Protein AF-A0A969LQN0-F1 (afdb_monomer_lite)

Structure (mmCIF, N/CA/C/O backbone):
data_AF-A0A969LQN0-F1
#
_entry.id   AF-A0A969LQN0-F1
#
loop_
_atom_site.group_PDB
_atom_site.id
_atom_site.type_symbol
_atom_site.label_atom_id
_atom_site.label_alt_id
_atom_site.label_comp_id
_atom_site.label_asym_id
_atom_site.label_entity_id
_atom_site.label_seq_id
_atom_site.pdbx_PDB_ins_code
_atom_site.Cartn_x
_atom_site.Cartn_y
_atom_site.Cartn_z
_atom_site.occupancy
_atom_site.B_iso_or_equiv
_atom_site.auth_seq_id
_atom_site.auth_comp_id
_atom_site.auth_asym_id
_atom_site.auth_atom_id
_atom_site.pdbx_PDB_model_num
ATOM 1 N N . MET A 1 1 ? 42.843 22.996 -50.718 1.00 43.50 1 MET A N 1
ATOM 2 C CA . MET A 1 1 ? 41.537 23.282 -50.098 1.00 43.50 1 MET A CA 1
ATOM 3 C C . MET A 1 1 ? 40.917 21.944 -49.760 1.00 43.50 1 MET A C 1
ATOM 5 O O . MET A 1 1 ? 40.829 21.118 -50.654 1.00 43.50 1 MET A O 1
ATOM 9 N N . GLY A 1 2 ? 40.689 21.675 -48.475 1.00 46.66 2 GLY A N 1
ATOM 10 C CA . GLY A 1 2 ? 40.156 20.401 -48.004 1.00 46.66 2 GLY A CA 1
ATOM 11 C C . GLY A 1 2 ? 38.642 20.480 -47.903 1.00 46.66 2 GLY A C 1
ATOM 12 O O . GLY A 1 2 ? 38.128 21.297 -47.141 1.00 46.66 2 GLY A O 1
ATOM 13 N N . ASP A 1 3 ? 37.957 19.626 -48.649 1.00 50.22 3 ASP A N 1
ATOM 14 C CA . ASP A 1 3 ? 36.510 19.493 -48.587 1.00 50.22 3 ASP A CA 1
ATOM 15 C C . ASP A 1 3 ? 36.221 18.479 -47.479 1.00 50.22 3 ASP A C 1
ATOM 17 O O . ASP A 1 3 ? 36.260 17.263 -47.674 1.00 50.22 3 ASP A O 1
ATOM 21 N N . GLY A 1 4 ? 36.071 19.001 -46.261 1.00 50.38 4 GLY A N 1
ATOM 22 C CA . GLY A 1 4 ? 35.753 18.231 -45.067 1.00 50.38 4 GLY A CA 1
ATOM 23 C C . GLY A 1 4 ? 34.365 17.613 -45.181 1.00 50.38 4 GLY A C 1
ATOM 24 O O . GLY A 1 4 ? 33.382 18.196 -44.732 1.00 50.38 4 GLY A O 1
ATOM 25 N N . ILE A 1 5 ? 34.300 16.425 -45.776 1.00 50.03 5 ILE A N 1
ATOM 26 C CA . ILE A 1 5 ? 33.173 15.502 -45.674 1.00 50.03 5 ILE A CA 1
ATOM 27 C C . ILE A 1 5 ? 33.062 15.031 -44.220 1.00 50.03 5 ILE A C 1
ATOM 29 O O . ILE A 1 5 ? 33.599 13.999 -43.826 1.00 50.03 5 ILE A O 1
ATOM 33 N N . PHE A 1 6 ? 32.374 15.810 -43.391 1.00 49.56 6 PHE A N 1
ATOM 34 C CA . PHE A 1 6 ? 31.797 15.268 -42.171 1.00 49.56 6 PHE A CA 1
ATOM 35 C C . PHE A 1 6 ? 30.769 14.222 -42.608 1.00 49.56 6 PHE A C 1
ATOM 37 O O . PHE A 1 6 ? 29.679 14.568 -43.055 1.00 49.56 6 PHE A O 1
ATOM 44 N N . SER A 1 7 ? 31.130 12.938 -42.552 1.00 49.25 7 SER A N 1
ATOM 45 C CA . SER A 1 7 ? 30.125 11.884 -42.594 1.00 49.25 7 SER A CA 1
ATOM 46 C C . SER A 1 7 ? 29.319 12.015 -41.307 1.00 49.25 7 SER A C 1
ATOM 48 O O . SER A 1 7 ? 29.825 11.692 -40.229 1.00 49.25 7 SER A O 1
ATOM 50 N N . GLU A 1 8 ? 28.098 12.535 -41.390 1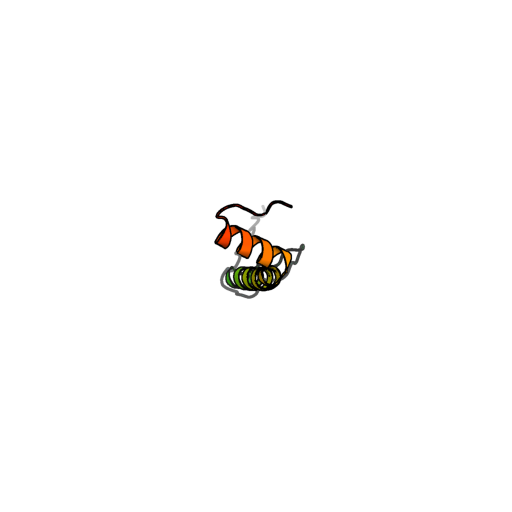.00 59.62 8 GLU A N 1
ATOM 51 C CA . GLU A 1 8 ? 27.169 12.404 -40.276 1.00 59.62 8 GLU A CA 1
ATOM 52 C C . GLU A 1 8 ? 26.992 10.902 -40.005 1.00 59.62 8 GLU A C 1
ATOM 54 O O . GLU A 1 8 ? 26.702 10.150 -40.942 1.00 59.62 8 GLU A O 1
ATOM 59 N N . PRO A 1 9 ? 27.219 10.416 -38.773 1.00 54.94 9 PRO A N 1
ATOM 60 C CA . PRO A 1 9 ? 26.894 9.040 -38.451 1.00 54.94 9 PRO A CA 1
ATOM 61 C C . PRO A 1 9 ? 25.372 8.910 -38.524 1.00 54.94 9 PRO A C 1
ATOM 63 O O . PRO A 1 9 ? 24.649 9.395 -37.655 1.00 54.94 9 PRO A O 1
ATOM 66 N N . THR A 1 10 ? 24.870 8.275 -39.581 1.00 54.31 10 THR A N 1
ATOM 67 C CA . THR A 1 10 ? 23.470 7.869 -39.656 1.00 54.31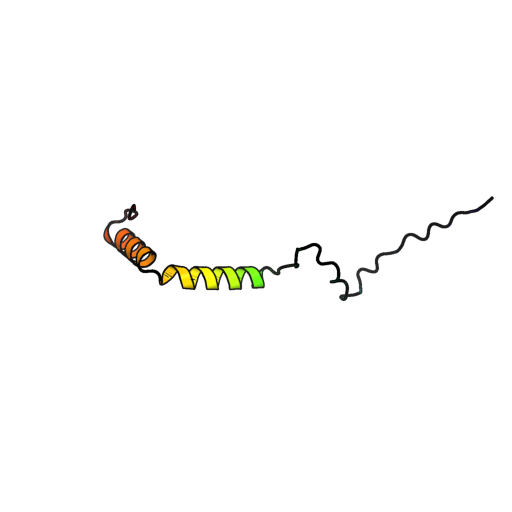 10 THR A CA 1
ATOM 68 C C . THR A 1 10 ? 23.244 6.830 -38.566 1.00 54.31 10 THR A C 1
ATOM 70 O O . THR A 1 10 ? 23.763 5.717 -38.654 1.00 54.31 10 THR A O 1
ATOM 73 N N . ILE A 1 11 ? 22.514 7.206 -37.516 1.00 55.12 11 ILE A N 1
ATOM 74 C CA . ILE A 1 11 ? 22.054 6.264 -36.498 1.00 55.12 11 ILE A CA 1
ATOM 75 C C . ILE A 1 11 ? 21.057 5.337 -37.190 1.00 55.12 11 ILE A C 1
ATOM 77 O O . ILE A 1 11 ? 19.945 5.740 -37.529 1.00 55.12 11 ILE A O 1
ATOM 81 N N . ASP A 1 12 ? 21.488 4.108 -37.446 1.00 54.16 12 ASP A N 1
ATOM 82 C CA . ASP A 1 12 ? 20.635 3.049 -37.958 1.00 54.16 12 ASP A CA 1
ATOM 83 C C . ASP A 1 12 ? 19.678 2.603 -36.844 1.00 54.16 12 ASP A C 1
ATOM 85 O O . ASP A 1 12 ? 20.044 1.841 -35.949 1.00 54.16 12 ASP A O 1
ATOM 89 N N . LEU A 1 13 ? 18.449 3.124 -36.885 1.00 55.69 13 LEU A N 1
ATOM 90 C CA . LEU A 1 13 ? 17.367 2.778 -35.958 1.00 55.69 13 LEU A CA 1
ATOM 91 C C . LEU A 1 13 ? 16.812 1.355 -36.183 1.00 55.69 13 LEU A C 1
ATOM 93 O O . LEU A 1 13 ? 15.804 1.009 -35.571 1.00 55.69 13 LEU A O 1
ATOM 97 N N . THR A 1 14 ? 17.411 0.536 -37.058 1.00 53.91 14 THR A N 1
ATOM 98 C CA . THR A 1 14 ? 16.892 -0.803 -37.397 1.00 53.91 14 THR A CA 1
ATOM 99 C C . THR A 1 14 ? 17.539 -1.961 -36.634 1.00 53.91 14 THR A C 1
ATOM 101 O O . THR A 1 14 ? 17.100 -3.098 -36.790 1.00 53.91 14 THR A O 1
ATOM 104 N N . ASN A 1 15 ? 18.512 -1.699 -35.755 1.00 47.25 15 ASN A N 1
ATOM 105 C CA . ASN A 1 15 ? 19.122 -2.740 -34.926 1.00 47.25 15 ASN A CA 1
ATOM 106 C C . ASN A 1 15 ? 18.539 -2.707 -33.506 1.00 47.25 15 ASN A C 1
ATOM 108 O O . ASN A 1 15 ? 18.819 -1.792 -32.734 1.00 47.25 15 ASN A O 1
ATOM 112 N N . GLU A 1 16 ? 17.770 -3.739 -3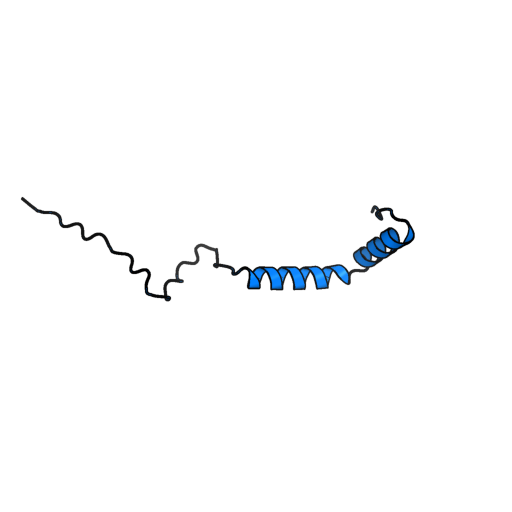3.150 1.00 58.84 16 GLU A N 1
ATOM 113 C CA . GLU A 1 16 ? 17.199 -3.981 -31.811 1.00 58.84 16 GLU A CA 1
ATOM 114 C C . GLU A 1 16 ? 18.253 -4.251 -30.704 1.00 58.84 16 GLU A C 1
ATOM 116 O O . GLU A 1 16 ? 17.897 -4.667 -29.607 1.00 58.84 16 GLU A O 1
ATOM 121 N N . ASP A 1 17 ? 19.539 -3.964 -30.935 1.00 57.34 17 ASP A N 1
ATOM 122 C CA . ASP A 1 17 ? 20.658 -4.329 -30.052 1.00 57.34 17 ASP A CA 1
ATOM 123 C C . ASP A 1 17 ? 21.505 -3.120 -29.605 1.00 57.34 17 ASP A C 1
ATOM 125 O O . ASP A 1 17 ? 22.736 -3.133 -29.657 1.00 57.34 17 ASP A O 1
ATOM 129 N N . VAL A 1 18 ? 20.865 -2.056 -29.108 1.00 50.53 18 VAL A N 1
ATOM 130 C CA . VAL A 1 18 ? 21.569 -1.014 -28.336 1.00 50.53 18 VAL A CA 1
ATOM 131 C C . VAL A 1 18 ? 20.918 -0.851 -26.970 1.00 50.53 18 VAL A C 1
ATOM 133 O O . VAL A 1 18 ? 20.165 0.084 -26.710 1.00 50.53 18 VAL A O 1
ATOM 136 N N . ILE A 1 19 ? 21.267 -1.753 -26.056 1.00 56.31 19 ILE A N 1
ATOM 137 C CA . ILE A 1 19 ? 21.162 -1.491 -24.620 1.00 56.31 19 ILE A CA 1
ATOM 138 C C . ILE A 1 19 ? 22.528 -1.755 -23.999 1.00 56.31 19 ILE A C 1
ATOM 140 O O . ILE A 1 19 ? 22.793 -2.829 -23.475 1.00 56.31 19 ILE A O 1
ATOM 144 N N . MET A 1 20 ? 23.432 -0.778 -24.080 1.00 56.81 20 MET A N 1
ATOM 145 C CA . MET A 1 20 ? 24.622 -0.788 -23.232 1.00 56.81 20 MET A CA 1
ATOM 146 C C . MET A 1 20 ? 25.118 0.634 -22.975 1.00 56.81 20 MET A C 1
ATOM 148 O O . MET A 1 20 ? 25.900 1.175 -23.749 1.00 56.81 20 MET A O 1
ATOM 152 N N . GLN A 1 21 ? 24.643 1.219 -21.871 1.00 48.44 21 GLN A N 1
ATOM 153 C CA . GLN A 1 21 ? 25.348 2.193 -21.026 1.00 48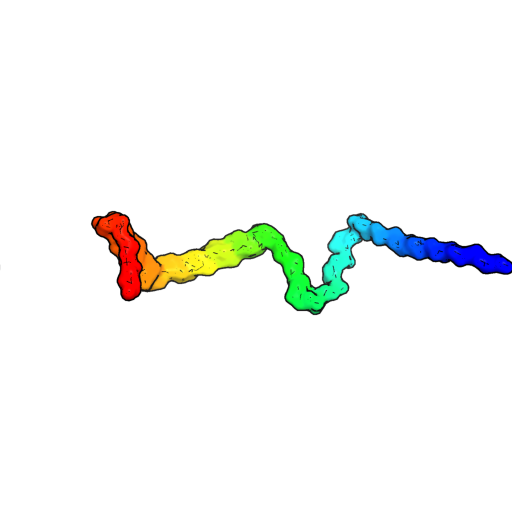.44 21 GLN A CA 1
ATOM 154 C C . GLN A 1 21 ? 24.472 2.491 -19.796 1.00 48.44 21 GLN A C 1
ATOM 156 O O . GLN A 1 21 ? 23.685 3.433 -19.780 1.00 48.44 21 GLN A O 1
ATOM 161 N N . SER A 1 22 ? 24.581 1.671 -18.743 1.00 50.50 22 SER A N 1
ATOM 162 C CA . SER A 1 22 ? 23.924 1.943 -17.461 1.00 50.50 22 SER A CA 1
ATOM 163 C C . SER A 1 22 ? 24.706 3.008 -16.688 1.00 50.50 22 SER A C 1
ATOM 165 O O . SER A 1 22 ? 25.405 2.724 -15.713 1.00 50.50 22 SER A O 1
ATOM 167 N N . THR A 1 23 ? 24.537 4.268 -17.071 1.00 43.97 23 THR A N 1
ATOM 168 C CA . THR A 1 23 ? 24.532 5.354 -16.088 1.00 43.97 23 THR A CA 1
ATOM 169 C C . THR A 1 23 ? 23.228 5.251 -15.286 1.00 43.97 23 THR A C 1
ATOM 171 O O . THR A 1 23 ? 22.307 6.031 -15.474 1.00 43.97 23 THR A O 1
ATOM 174 N N . GLY A 1 24 ? 23.128 4.219 -14.441 1.00 60.00 24 GLY A N 1
ATOM 175 C CA . GLY A 1 24 ? 22.167 4.099 -13.339 1.00 60.00 24 GLY A CA 1
ATOM 176 C C . GLY A 1 24 ? 20.663 4.047 -13.639 1.00 60.00 24 GLY A C 1
ATOM 177 O O . GLY A 1 24 ? 19.900 4.183 -12.688 1.00 60.00 24 GLY A O 1
ATOM 178 N N . THR A 1 25 ? 20.204 3.865 -14.879 1.00 61.75 25 THR A N 1
ATOM 179 C CA . THR A 1 25 ? 18.768 3.710 -15.169 1.00 61.75 25 THR A CA 1
ATOM 180 C C . THR A 1 25 ? 18.519 2.635 -16.224 1.00 61.75 25 THR A C 1
ATOM 182 O O . THR A 1 25 ? 19.023 2.698 -17.341 1.00 61.75 25 THR A O 1
ATOM 185 N N . GLU A 1 26 ? 17.743 1.620 -15.847 1.00 77.56 26 GLU A N 1
ATOM 186 C CA . GLU A 1 26 ? 17.218 0.607 -16.765 1.00 77.56 26 GLU A CA 1
ATOM 187 C C . GLU A 1 26 ? 15.894 1.100 -17.359 1.00 77.56 26 GLU A C 1
ATOM 189 O O . GLU A 1 26 ? 15.105 1.763 -16.680 1.00 77.56 26 GLU A O 1
ATOM 194 N N . ILE A 1 27 ? 15.642 0.784 -18.630 1.00 79.69 27 ILE A N 1
ATOM 195 C CA . ILE A 1 27 ? 14.361 1.086 -19.272 1.00 79.69 27 ILE A CA 1
ATOM 196 C C . ILE A 1 27 ? 13.334 0.082 -18.747 1.00 79.69 27 ILE A C 1
ATOM 198 O O . ILE A 1 27 ? 13.404 -1.111 -19.036 1.00 79.69 27 ILE A O 1
ATOM 202 N N . VAL A 1 28 ? 12.383 0.575 -17.957 1.00 83.94 28 VAL A N 1
ATOM 203 C CA . VAL A 1 28 ? 11.320 -0.233 -17.357 1.00 83.94 28 VAL A CA 1
ATOM 204 C C . VAL A 1 28 ? 10.068 -0.163 -18.231 1.00 83.94 28 VAL A C 1
ATOM 206 O O . VAL A 1 28 ? 9.614 0.924 -18.583 1.00 83.94 28 VAL A O 1
ATOM 209 N N . THR A 1 29 ? 9.491 -1.317 -18.570 1.00 89.81 29 THR A N 1
ATOM 210 C CA . THR A 1 29 ? 8.210 -1.395 -19.290 1.00 89.81 29 THR A CA 1
ATOM 211 C C . THR A 1 29 ? 7.023 -1.180 -18.346 1.00 89.81 29 THR A C 1
ATOM 213 O O . THR A 1 29 ? 7.110 -1.467 -17.152 1.00 89.81 29 THR A O 1
ATOM 216 N N . GLU A 1 30 ? 5.883 -0.725 -18.871 1.00 89.50 30 GLU A N 1
ATOM 217 C CA . GLU A 1 30 ? 4.652 -0.538 -18.081 1.00 89.50 30 GLU A CA 1
ATOM 218 C C . GLU A 1 30 ? 4.235 -1.831 -17.358 1.00 89.50 30 GLU A C 1
ATOM 220 O O . GLU A 1 30 ? 4.036 -1.832 -16.144 1.00 89.50 30 GLU A O 1
ATOM 225 N N . ASP A 1 31 ? 4.257 -2.963 -18.070 1.00 89.88 31 ASP A N 1
ATOM 226 C CA . ASP A 1 31 ? 3.981 -4.292 -17.513 1.00 89.88 31 ASP A CA 1
ATOM 227 C C . ASP A 1 31 ? 4.861 -4.643 -16.306 1.00 89.88 31 ASP A C 1
ATOM 229 O O . ASP A 1 31 ? 4.429 -5.353 -15.389 1.00 89.88 31 ASP A O 1
ATOM 233 N N . HIS A 1 32 ? 6.119 -4.194 -16.305 1.00 88.56 32 HIS A N 1
ATOM 234 C CA . HIS A 1 32 ? 7.024 -4.419 -15.186 1.00 88.56 32 HIS A CA 1
ATOM 235 C C . HIS A 1 32 ? 6.585 -3.610 -13.961 1.00 88.56 32 HIS A C 1
ATOM 237 O O . HIS A 1 32 ? 6.497 -4.166 -12.863 1.00 88.56 32 HIS A O 1
ATOM 243 N N . VAL A 1 33 ? 6.230 -2.336 -14.148 1.00 92.19 33 VAL A N 1
ATOM 244 C CA . VAL A 1 33 ? 5.717 -1.475 -13.070 1.00 92.19 33 VAL A CA 1
ATOM 245 C C . VAL A 1 33 ? 4.411 -2.033 -12.507 1.00 92.19 33 VAL A C 1
ATOM 247 O O . VAL A 1 33 ? 4.305 -2.216 -11.294 1.00 92.19 33 VAL A O 1
ATOM 250 N N . THR A 1 34 ? 3.461 -2.428 -13.358 1.00 95.12 34 THR A N 1
ATOM 251 C CA . THR A 1 34 ? 2.175 -2.996 -12.917 1.00 95.12 34 THR A CA 1
ATOM 252 C C . THR A 1 34 ? 2.359 -4.253 -12.057 1.00 95.12 34 THR A C 1
ATOM 254 O O . THR A 1 34 ? 1.661 -4.451 -11.055 1.00 95.12 34 THR A O 1
ATOM 257 N N . LYS A 1 35 ? 3.325 -5.117 -12.399 1.00 96.00 35 LYS A N 1
ATOM 258 C CA . LYS A 1 35 ? 3.654 -6.302 -11.586 1.00 96.00 35 LYS A CA 1
ATOM 259 C C . LYS A 1 35 ? 4.184 -5.912 -10.206 1.00 96.00 35 LYS A C 1
ATOM 261 O O . LYS A 1 35 ? 3.784 -6.530 -9.213 1.00 96.00 35 LYS A O 1
ATOM 266 N N . LEU A 1 36 ? 5.048 -4.900 -10.137 1.00 95.75 36 LEU A N 1
ATOM 267 C CA . LEU A 1 36 ? 5.600 -4.396 -8.878 1.00 95.75 36 LEU A CA 1
ATOM 268 C C . LEU A 1 36 ? 4.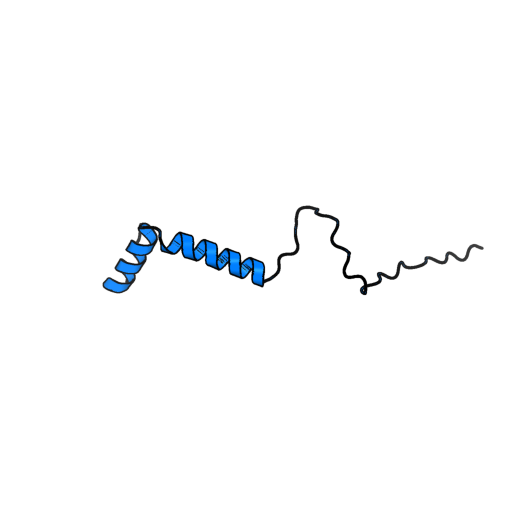520 -3.769 -7.994 1.00 95.75 36 LEU A C 1
ATOM 270 O O . LEU A 1 36 ? 4.428 -4.111 -6.813 1.00 95.75 36 LEU A O 1
ATOM 274 N N . GLU A 1 37 ? 3.664 -2.920 -8.561 1.00 96.81 37 GLU A N 1
ATOM 275 C CA . GLU A 1 37 ? 2.546 -2.293 -7.850 1.00 96.81 37 GLU A CA 1
ATOM 276 C C . GLU A 1 37 ? 1.615 -3.344 -7.250 1.00 96.81 37 GLU A C 1
ATOM 278 O O . GLU A 1 37 ? 1.308 -3.307 -6.055 1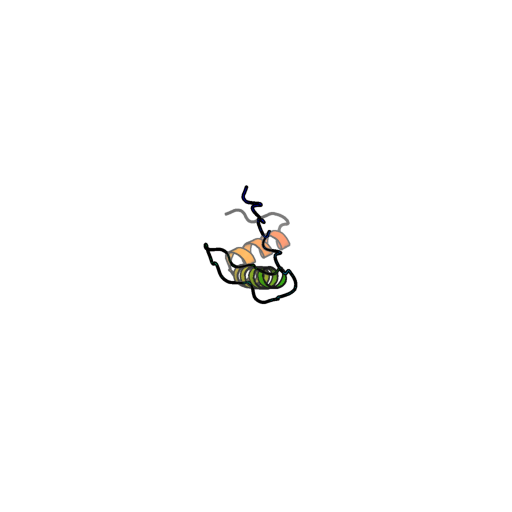.00 96.81 37 GLU A O 1
ATOM 283 N N . ARG A 1 38 ? 1.230 -4.347 -8.049 1.00 97.31 38 ARG A N 1
ATOM 284 C CA . ARG A 1 38 ? 0.389 -5.449 -7.578 1.00 97.31 38 ARG A CA 1
ATOM 285 C C . ARG A 1 38 ? 1.052 -6.214 -6.435 1.00 97.31 38 ARG A C 1
ATOM 287 O O . ARG A 1 38 ? 0.380 -6.550 -5.459 1.00 97.31 38 ARG A O 1
ATOM 294 N N . ALA A 1 39 ? 2.347 -6.508 -6.539 1.00 97.56 39 ALA A N 1
ATOM 295 C CA . ALA A 1 39 ? 3.078 -7.225 -5.497 1.00 97.56 39 ALA A CA 1
ATOM 296 C C . ALA A 1 39 ? 3.154 -6.415 -4.191 1.00 97.56 39 ALA A C 1
ATOM 298 O O . ALA A 1 39 ? 2.869 -6.949 -3.114 1.00 97.56 39 ALA A O 1
ATOM 299 N N . ALA A 1 40 ? 3.479 -5.124 -4.282 1.00 97.06 40 ALA A N 1
ATOM 300 C CA . ALA A 1 40 ? 3.542 -4.223 -3.136 1.00 97.06 40 ALA A CA 1
ATOM 301 C C . ALA A 1 40 ? 2.167 -4.054 -2.472 1.00 97.06 40 ALA A C 1
ATOM 303 O O . ALA A 1 40 ? 2.044 -4.190 -1.251 1.00 97.06 40 ALA A O 1
ATOM 304 N N . PHE A 1 41 ? 1.117 -3.853 -3.270 1.00 96.81 41 PHE A N 1
ATOM 305 C CA . PHE A 1 41 ? -0.256 -3.746 -2.786 1.00 96.81 41 PHE A CA 1
ATOM 306 C C . PHE A 1 41 ? -0.706 -5.019 -2.053 1.00 96.81 41 PHE A C 1
ATOM 308 O O . PHE A 1 41 ? -1.171 -4.952 -0.914 1.00 96.81 41 PHE A O 1
ATOM 315 N N . MET A 1 42 ? -0.492 -6.196 -2.655 1.00 96.88 42 MET A N 1
ATOM 316 C CA . MET A 1 42 ? -0.850 -7.489 -2.052 1.00 96.88 42 MET A CA 1
ATOM 317 C C . MET A 1 42 ? -0.075 -7.795 -0.767 1.00 96.88 42 MET A C 1
ATOM 319 O O . MET A 1 42 ? -0.552 -8.557 0.077 1.00 96.88 42 MET A O 1
ATOM 323 N N . LYS A 1 43 ? 1.121 -7.224 -0.606 1.00 96.81 43 LYS A N 1
ATOM 324 C CA . LYS A 1 43 ? 1.874 -7.294 0.647 1.00 96.81 43 LYS A CA 1
ATOM 325 C C . LYS A 1 43 ? 1.246 -6.401 1.720 1.00 96.81 43 LYS A C 1
ATOM 327 O O . LYS A 1 43 ? 1.065 -6.853 2.847 1.00 96.81 43 LYS A O 1
ATOM 332 N N . LEU A 1 44 ? 0.895 -5.161 1.378 1.00 96.38 44 LEU A N 1
ATOM 333 C CA . LEU A 1 44 ? 0.348 -4.183 2.325 1.00 96.38 44 LEU A CA 1
ATOM 334 C C . LEU A 1 44 ? -1.055 -4.546 2.820 1.00 96.38 44 LEU A C 1
ATOM 336 O O . LEU A 1 44 ? -1.324 -4.415 4.014 1.00 96.38 44 LEU A O 1
ATOM 340 N N . VAL A 1 45 ? -1.922 -5.061 1.942 1.00 95.31 45 VAL A N 1
ATOM 341 C CA . VAL A 1 45 ? -3.314 -5.398 2.297 1.00 95.31 45 VAL A CA 1
ATOM 342 C C . VAL A 1 45 ? -3.415 -6.455 3.404 1.00 95.31 45 VAL A C 1
ATOM 344 O O . VAL A 1 45 ? -4.394 -6.492 4.137 1.00 95.31 45 VAL A O 1
ATOM 347 N N . LYS A 1 46 ? -2.383 -7.290 3.569 1.00 94.69 46 LYS A N 1
ATOM 348 C CA . LYS A 1 46 ? -2.330 -8.354 4.586 1.00 94.69 46 LYS A CA 1
ATOM 349 C C . LYS A 1 46 ? -1.842 -7.875 5.954 1.00 94.69 46 LYS A C 1
ATOM 351 O O . LYS A 1 46 ? -1.772 -8.672 6.882 1.00 94.69 46 LYS A O 1
ATOM 356 N N . THR A 1 47 ? -1.448 -6.611 6.083 1.00 96.94 47 THR A N 1
ATOM 357 C CA . THR A 1 47 ? -0.981 -6.070 7.365 1.00 96.94 47 THR A CA 1
ATOM 358 C C . THR A 1 47 ? -2.161 -5.797 8.293 1.00 96.94 47 THR A C 1
ATOM 360 O O . THR A 1 47 ? -3.184 -5.265 7.863 1.00 96.94 47 THR A O 1
ATOM 363 N N . GLU A 1 48 ? -2.005 -6.104 9.581 1.00 95.44 48 GLU A N 1
ATOM 364 C CA . GLU A 1 48 ? -3.067 -5.942 10.587 1.00 95.44 48 GLU A CA 1
ATOM 365 C C . GLU A 1 48 ? -3.605 -4.507 10.636 1.00 95.44 48 GLU A C 1
ATOM 367 O O . GLU A 1 48 ? -4.812 -4.292 10.622 1.00 95.44 48 GLU A O 1
ATOM 372 N N . GLY A 1 49 ? -2.720 -3.505 10.586 1.00 94.38 49 GLY A N 1
ATOM 373 C CA . GLY A 1 49 ? -3.128 -2.099 10.567 1.00 94.38 49 GLY A CA 1
ATOM 374 C C . GLY A 1 49 ? -3.923 -1.705 9.317 1.00 94.38 49 GLY A C 1
ATOM 375 O O . GLY A 1 49 ? -4.784 -0.834 9.390 1.00 94.38 49 GLY A O 1
ATOM 376 N N . THR A 1 50 ? -3.673 -2.334 8.166 1.00 94.50 50 THR A N 1
ATOM 377 C CA . THR A 1 50 ? -4.470 -2.082 6.954 1.00 94.50 50 THR A CA 1
ATOM 378 C C . THR A 1 50 ? -5.849 -2.714 7.079 1.00 94.50 50 THR A C 1
ATOM 380 O O . THR A 1 50 ? -6.845 -2.038 6.820 1.00 94.50 50 THR A O 1
ATOM 383 N N . LEU A 1 51 ? -5.918 -3.954 7.567 1.00 96.00 51 LEU A N 1
ATOM 384 C CA . LEU A 1 51 ? -7.182 -4.650 7.812 1.00 96.00 51 LEU A CA 1
ATOM 385 C C . LEU A 1 51 ? -8.050 -3.913 8.841 1.00 96.00 51 LEU A C 1
ATOM 387 O O . LEU A 1 51 ? -9.219 -3.662 8.567 1.00 96.00 51 LEU A O 1
ATOM 391 N N . ALA A 1 52 ? -7.475 -3.461 9.959 1.00 94.56 52 ALA A N 1
ATOM 392 C CA . ALA A 1 52 ? -8.197 -2.708 10.986 1.00 94.56 52 ALA A CA 1
ATOM 393 C C . ALA A 1 52 ? -8.763 -1.379 10.455 1.00 94.56 52 ALA A C 1
ATOM 395 O O . ALA A 1 52 ? -9.897 -1.008 10.759 1.00 94.56 52 ALA A O 1
ATOM 396 N N . ARG A 1 53 ? -8.003 -0.659 9.614 1.00 95.19 53 ARG A N 1
ATOM 397 C CA . ARG A 1 53 ? -8.507 0.561 8.959 1.00 95.19 53 ARG A CA 1
ATOM 398 C C . ARG A 1 53 ? -9.645 0.252 7.991 1.00 95.19 53 ARG A C 1
ATOM 400 O O . ARG A 1 53 ? -10.617 1.002 7.965 1.00 95.19 53 ARG A O 1
ATOM 407 N N . MET A 1 54 ? -9.535 -0.824 7.208 1.00 95.25 54 MET A N 1
ATOM 408 C CA . MET A 1 54 ? -10.597 -1.259 6.295 1.00 95.25 54 MET A CA 1
ATOM 409 C C . MET A 1 54 ? -11.866 -1.623 7.065 1.00 95.25 54 MET A C 1
ATOM 411 O O . MET A 1 54 ? -12.933 -1.107 6.748 1.00 95.25 54 MET A O 1
ATOM 415 N N . GLU A 1 55 ? -11.749 -2.443 8.106 1.00 95.31 55 GLU A N 1
ATOM 416 C CA . GLU A 1 55 ? -12.866 -2.827 8.969 1.00 95.31 55 GLU A CA 1
ATOM 417 C C . GLU A 1 55 ? -13.539 -1.601 9.589 1.00 95.31 55 GLU A C 1
ATOM 419 O O . GLU A 1 55 ? -14.757 -1.443 9.502 1.00 95.31 55 GLU A O 1
ATOM 424 N N . HIS A 1 56 ? -12.759 -0.677 10.149 1.00 95.69 56 HIS A N 1
ATOM 425 C CA . HIS A 1 56 ? -13.305 0.540 10.739 1.00 95.69 56 HIS A CA 1
ATOM 426 C C . HIS A 1 56 ? -14.022 1.426 9.711 1.00 95.69 56 HIS A C 1
ATOM 428 O O . HIS A 1 56 ? -15.109 1.933 9.993 1.00 95.69 56 HIS A O 1
ATOM 434 N N . MET A 1 57 ? -13.457 1.595 8.512 1.00 95.56 57 MET A N 1
ATOM 435 C CA . MET A 1 57 ? -14.114 2.353 7.442 1.00 95.56 57 MET A CA 1
ATOM 436 C C . MET A 1 57 ? -15.419 1.691 6.997 1.00 95.56 57 MET A C 1
ATOM 438 O O . MET A 1 57 ? -16.413 2.389 6.812 1.00 95.56 57 MET A O 1
ATOM 442 N N . LEU A 1 58 ? -15.441 0.363 6.862 1.00 96.19 58 LEU A N 1
ATOM 443 C CA . LEU A 1 58 ? -16.630 -0.384 6.439 1.00 96.19 58 LEU A CA 1
ATOM 444 C C . LEU A 1 58 ? -17.730 -0.408 7.508 1.00 96.19 58 LEU A C 1
ATOM 446 O O . LEU A 1 58 ? -18.909 -0.450 7.170 1.00 96.19 58 LEU A O 1
ATOM 450 N N . THR A 1 59 ? -17.362 -0.366 8.787 1.00 96.38 59 THR A N 1
ATOM 451 C CA . THR A 1 59 ? -18.315 -0.408 9.908 1.00 96.38 59 THR A CA 1
ATOM 452 C C . THR A 1 59 ? -18.832 0.973 10.302 1.00 96.38 59 THR A C 1
ATOM 454 O O . THR A 1 59 ? -20.013 1.124 10.605 1.00 96.38 59 THR A O 1
ATOM 457 N N . THR A 1 60 ? -17.968 1.992 10.305 1.00 93.88 60 THR A N 1
ATOM 458 C CA . THR A 1 60 ? -18.298 3.330 10.832 1.00 93.88 60 THR A CA 1
ATOM 459 C C . THR A 1 60 ? -18.463 4.401 9.755 1.00 93.88 60 THR A C 1
ATOM 461 O O . THR A 1 60 ? -18.949 5.495 10.051 1.00 93.88 60 THR A O 1
ATOM 464 N N . GLY A 1 61 ? -18.024 4.129 8.520 1.00 94.94 61 GLY A N 1
ATOM 465 C CA . GLY A 1 61 ? -17.968 5.108 7.431 1.00 94.94 61 GLY A CA 1
ATOM 466 C C . GLY A 1 61 ? -16.912 6.202 7.624 1.00 94.94 61 GLY A C 1
ATOM 467 O O . GLY A 1 61 ? -16.879 7.164 6.858 1.00 94.94 61 GLY A O 1
ATOM 468 N N . LYS A 1 62 ? -16.063 6.098 8.654 1.00 92.38 62 LYS A N 1
ATOM 469 C CA . LYS A 1 62 ? -15.049 7.099 9.006 1.00 92.38 62 LYS A CA 1
ATOM 470 C C . LYS A 1 62 ? -13.653 6.470 8.963 1.00 92.38 62 LYS A C 1
ATOM 472 O O . LYS A 1 62 ? -13.519 5.275 9.206 1.00 92.38 62 LYS A O 1
ATOM 477 N N . PRO A 1 63 ? -12.599 7.233 8.629 1.00 91.00 63 PRO A N 1
ATOM 478 C CA . PRO A 1 63 ? -11.237 6.712 8.610 1.00 91.00 63 PRO A CA 1
ATOM 479 C C . PRO A 1 63 ? -10.714 6.486 10.032 1.00 91.00 63 PRO A C 1
ATOM 481 O O . PRO A 1 63 ? -10.835 7.363 10.889 1.00 91.00 63 PRO A O 1
ATOM 484 N N . LEU A 1 64 ? -10.069 5.337 10.259 1.00 89.56 64 LEU A N 1
ATOM 485 C CA . LEU A 1 64 ? -9.405 5.038 11.528 1.00 89.56 64 LEU A CA 1
ATOM 486 C C . LEU A 1 64 ? -8.107 5.839 11.594 1.00 89.56 64 LEU A C 1
ATOM 488 O O . LEU A 1 64 ? -7.151 5.558 10.865 1.00 89.56 64 LEU A O 1
ATOM 492 N N . ARG A 1 65 ? -8.107 6.879 12.425 1.00 86.94 65 ARG A N 1
ATOM 493 C CA . ARG A 1 65 ? -6.934 7.722 12.656 1.00 86.94 65 ARG A CA 1
ATOM 494 C C . ARG A 1 65 ? -6.027 7.064 13.693 1.00 86.94 65 ARG A C 1
ATOM 496 O O . ARG A 1 65 ? -6.530 6.512 14.666 1.00 86.94 65 ARG A O 1
ATOM 503 N N . ASN A 1 66 ? -4.721 7.101 13.413 1.00 66.19 66 ASN A N 1
ATOM 504 C CA . ASN A 1 66 ? -3.672 6.693 14.349 1.00 66.19 66 ASN A CA 1
ATOM 505 C C . ASN A 1 66 ? -3.782 7.480 15.658 1.00 66.19 66 ASN A C 1
ATOM 507 O O . ASN A 1 66 ? -4.097 8.692 15.570 1.00 66.19 66 ASN A O 1
#

Sequence (66 aa):
MGDGIFSEPTIDLTNEDVIMQSTGTEIVTEDHVTKLERAAFMKLVKTEGTLARMEHMLTTGKPLRN

Radius of gyration: 26.4 Å; chains: 1; bounding box: 60×32×64 Å

pLDDT: mean 77.56, std 20.19, range [43.5, 97.56]

Secondary structure (DSSP, 8-state):
------------TT-S------SS-----HHHHHHHHHHHHHHHTTSHHHHHHHHHHHHHSS----

Foldseek 3Di:
DDPPPPPDPDPPPPDPPPDDDPPPDDDDDPVNVVVVVVVVVVVVCPDPVNVVQVVCCVVPVDGDDD